Protein AF-A0A836ZR69-F1 (afdb_monomer)

Radius of gyration: 19.77 Å; Cα contacts (8 Å, |Δi|>4): 155; chains: 1; bounding box: 51×30×64 Å

Secondary structure (DSSP, 8-state):
-PPPHHHHHHHHHHTTSTT--HHHHHHHHHHHHH-HHHHHHHHHHHHTTS--EEEE---TT-S-EEETTTTEEEE-HHHHSPBGGGBPP-HHHHHHHHHHHHHHHHHHHHHHHHHHHHHHHHHHHHHS----TT--

pLDDT: mean 92.26, std 10.09, range [47.62, 98.69]

Organism: NCBI:txid1184265

Structure (mmCIF, N/CA/C/O backbone):
data_AF-A0A836ZR69-F1
#
_entry.id   AF-A0A836ZR69-F1
#
loop_
_atom_site.group_PDB
_atom_site.id
_atom_site.type_symbol
_atom_site.label_atom_id
_atom_site.label_alt_id
_atom_site.label_comp_id
_atom_site.label_asym_id
_atom_site.label_entity_id
_atom_site.label_seq_id
_atom_site.pdbx_PDB_ins_code
_atom_site.Cartn_x
_atom_site.Cartn_y
_atom_site.Cartn_z
_atom_site.occupancy
_atom_site.B_iso_or_equiv
_atom_site.auth_seq_id
_atom_site.auth_comp_id
_atom_site.auth_asym_id
_atom_site.auth_atom_id
_atom_site.pdbx_PDB_model_num
ATOM 1 N N . MET A 1 1 ? -6.790 -16.276 5.776 1.00 76.06 1 MET A N 1
ATOM 2 C CA . MET A 1 1 ? -5.944 -16.143 6.987 1.00 76.06 1 MET A CA 1
ATOM 3 C C . MET A 1 1 ? -6.240 -14.795 7.645 1.00 76.06 1 MET A C 1
ATOM 5 O O . MET A 1 1 ? -6.857 -13.980 6.974 1.00 76.06 1 MET A O 1
ATOM 9 N N . PRO A 1 2 ? -5.892 -14.529 8.917 1.00 93.44 2 PRO A N 1
ATOM 10 C CA . PRO A 1 2 ? -5.838 -13.157 9.430 1.00 93.44 2 PRO A CA 1
ATOM 11 C C . PRO A 1 2 ? -4.566 -12.442 8.940 1.00 93.44 2 PRO A C 1
ATOM 13 O O . PRO A 1 2 ? -3.660 -13.077 8.390 1.00 93.44 2 PRO A O 1
ATOM 16 N N . LEU A 1 3 ? -4.479 -11.128 9.156 1.00 97.50 3 LEU A N 1
ATOM 17 C CA . LEU A 1 3 ? -3.227 -10.392 8.967 1.00 97.50 3 LEU A CA 1
ATOM 18 C C . LEU A 1 3 ? -2.116 -10.998 9.834 1.00 97.50 3 LEU A C 1
ATOM 20 O O . LEU A 1 3 ? -2.347 -11.390 10.980 1.00 97.50 3 LEU A O 1
ATOM 24 N N . SER A 1 4 ? -0.905 -11.079 9.284 1.00 98.25 4 SER A N 1
ATOM 25 C CA . SER A 1 4 ? 0.282 -11.416 10.070 1.00 98.25 4 SER A CA 1
ATOM 26 C C . SER A 1 4 ? 0.575 -10.299 11.082 1.00 98.25 4 SER A C 1
ATOM 28 O O . SER A 1 4 ? 0.163 -9.158 10.863 1.00 98.25 4 SER A O 1
ATOM 30 N N . PRO A 1 5 ? 1.320 -10.562 12.171 1.00 98.50 5 PRO A N 1
ATOM 31 C CA . PRO A 1 5 ? 1.673 -9.519 13.134 1.00 98.50 5 PRO A CA 1
ATOM 32 C C . PRO A 1 5 ? 2.382 -8.313 12.500 1.00 98.50 5 PRO A C 1
ATOM 34 O O . PRO A 1 5 ? 2.110 -7.174 12.862 1.00 98.50 5 PRO A O 1
ATOM 37 N N . GLN A 1 6 ? 3.258 -8.548 11.519 1.00 98.38 6 GLN A N 1
ATOM 38 C CA . GLN A 1 6 ? 3.972 -7.487 10.804 1.00 98.38 6 GLN A CA 1
ATOM 39 C C . GLN A 1 6 ? 3.033 -6.687 9.895 1.00 98.38 6 GLN A C 1
ATOM 41 O O . GLN A 1 6 ? 3.125 -5.464 9.833 1.00 98.38 6 GLN A O 1
ATOM 46 N N . ALA A 1 7 ? 2.114 -7.367 9.206 1.00 98.50 7 ALA A N 1
ATOM 47 C CA . ALA A 1 7 ? 1.125 -6.711 8.360 1.00 98.50 7 ALA A CA 1
ATOM 48 C C . ALA A 1 7 ? 0.128 -5.894 9.195 1.00 98.50 7 ALA A C 1
ATOM 50 O O . ALA A 1 7 ? -0.217 -4.775 8.821 1.00 98.50 7 ALA A O 1
ATOM 51 N N . GLN A 1 8 ? -0.279 -6.414 10.355 1.00 98.62 8 GLN A N 1
ATOM 52 C CA . GLN A 1 8 ? -1.116 -5.691 11.305 1.00 98.62 8 GLN A CA 1
ATOM 53 C C . GLN A 1 8 ? -0.400 -4.448 11.847 1.00 98.62 8 GLN A C 1
ATOM 55 O O . GLN A 1 8 ? -1.004 -3.384 11.873 1.00 98.62 8 GLN A O 1
ATOM 60 N N . ALA A 1 9 ? 0.892 -4.539 12.181 1.00 98.62 9 ALA A N 1
ATOM 61 C CA . ALA A 1 9 ? 1.666 -3.380 12.628 1.00 98.62 9 ALA A CA 1
ATOM 62 C C . ALA A 1 9 ? 1.697 -2.253 11.579 1.00 98.62 9 ALA A C 1
ATOM 64 O O . ALA A 1 9 ? 1.525 -1.092 11.932 1.00 98.62 9 ALA A O 1
ATOM 65 N N . ILE A 1 10 ? 1.823 -2.587 10.288 1.00 98.69 10 ILE A N 1
ATOM 66 C CA . ILE A 1 10 ? 1.755 -1.600 9.196 1.00 98.69 10 ILE A CA 1
ATOM 67 C C . ILE A 1 10 ? 0.378 -0.917 9.129 1.00 98.69 10 ILE A C 1
ATOM 69 O O . ILE A 1 10 ? 0.300 0.290 8.896 1.00 98.69 10 ILE A O 1
ATOM 73 N N . VAL A 1 11 ? -0.709 -1.667 9.329 1.00 98.56 11 VAL A N 1
ATOM 74 C CA . VAL A 1 11 ? -2.072 -1.107 9.384 1.00 98.56 11 VAL A CA 1
ATOM 75 C C . VAL A 1 11 ? -2.261 -0.231 10.629 1.00 98.56 11 VAL A C 1
ATOM 77 O O . VAL A 1 11 ? -2.887 0.825 10.547 1.00 98.56 11 VAL A O 1
ATOM 80 N N . ASP A 1 12 ? -1.687 -0.621 11.765 1.00 98.50 12 ASP A N 1
ATOM 81 C CA . ASP A 1 12 ? -1.739 0.163 13.002 1.00 98.50 12 ASP A CA 1
ATOM 82 C C . ASP A 1 12 ? -0.934 1.466 12.881 1.00 98.50 12 ASP A C 1
ATOM 84 O O . ASP A 1 12 ? -1.383 2.518 13.336 1.00 98.50 12 ASP A O 1
ATOM 88 N N . ASP A 1 13 ? 0.239 1.415 12.244 1.00 98.62 13 ASP A N 1
ATOM 89 C CA . ASP A 1 13 ? 1.081 2.582 1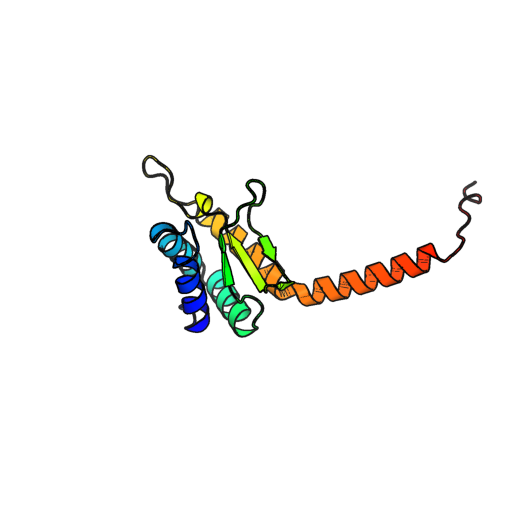1.969 1.00 98.62 13 ASP A CA 1
ATOM 90 C C . ASP A 1 13 ? 0.395 3.560 11.016 1.00 98.62 13 ASP A C 1
ATOM 92 O O . ASP A 1 13 ? 0.431 4.767 11.249 1.00 98.62 13 ASP A O 1
ATOM 96 N N . PHE A 1 14 ? -0.324 3.055 10.009 1.00 98.62 14 PHE A N 1
ATOM 97 C CA . PHE A 1 14 ? -1.167 3.890 9.154 1.00 98.62 14 PHE A CA 1
ATOM 98 C C . PHE A 1 14 ? -2.198 4.683 9.959 1.00 98.62 14 PHE A C 1
ATOM 100 O O . PHE A 1 14 ? -2.422 5.857 9.684 1.00 98.62 14 PHE A O 1
ATOM 107 N N . GLY A 1 15 ? -2.778 4.082 11.001 1.00 98.19 15 GLY A N 1
ATOM 108 C CA . GLY A 1 15 ? -3.700 4.762 11.914 1.00 98.19 15 GLY A CA 1
ATOM 109 C C . GLY A 1 15 ? -3.101 5.953 12.669 1.00 98.19 15 GLY A C 1
ATOM 110 O O . GLY A 1 15 ? -3.848 6.732 13.257 1.00 98.19 15 GLY A O 1
ATOM 111 N N . ARG A 1 16 ? -1.771 6.104 12.661 1.00 98.19 16 ARG A N 1
ATOM 112 C CA . ARG A 1 16 ? -1.031 7.201 13.305 1.00 98.19 16 ARG A CA 1
ATOM 113 C C . ARG A 1 16 ? -0.580 8.276 12.313 1.00 98.19 16 ARG A C 1
ATOM 115 O O . ARG A 1 16 ? -0.049 9.300 12.741 1.00 98.19 16 ARG A O 1
ATOM 122 N N . GLU A 1 17 ? -0.778 8.064 11.013 1.00 98.25 17 GLU A N 1
ATOM 123 C CA . GLU A 1 17 ? -0.425 9.040 9.984 1.00 98.25 17 GLU A CA 1
ATOM 124 C C . GLU A 1 17 ? -1.336 10.284 10.054 1.00 98.25 17 GLU A C 1
ATOM 126 O O . GLU A 1 17 ? -2.529 10.180 10.372 1.00 98.25 17 GLU A O 1
ATOM 131 N N . PRO A 1 18 ? -0.821 11.486 9.733 1.00 96.81 18 PRO A N 1
ATOM 132 C CA . PRO A 1 18 ? -1.610 12.712 9.773 1.00 96.81 18 PRO A CA 1
ATOM 133 C C . PRO A 1 18 ? -2.880 12.635 8.915 1.00 96.81 18 PRO A C 1
ATOM 135 O O . PRO A 1 18 ? -2.837 12.319 7.727 1.00 96.81 18 PRO A O 1
ATOM 138 N N . GLY A 1 19 ? -4.024 12.970 9.517 1.00 95.62 19 GLY A N 1
ATOM 139 C CA . GLY A 1 19 ? -5.329 12.972 8.846 1.00 95.62 19 GLY A CA 1
ATOM 140 C C . GLY A 1 19 ? -6.023 11.608 8.778 1.00 95.62 19 GLY A C 1
ATOM 141 O O . GLY A 1 19 ? -7.179 11.546 8.356 1.00 95.62 19 GLY A O 1
ATOM 142 N N . VAL A 1 20 ? -5.376 10.524 9.217 1.00 97.88 20 VAL A N 1
ATOM 143 C CA . VAL A 1 20 ? -6.019 9.209 9.313 1.00 97.88 20 VAL A CA 1
ATOM 144 C C . VAL A 1 20 ? -6.934 9.163 10.535 1.00 97.88 20 VAL A C 1
ATOM 146 O O . VAL A 1 20 ? -6.581 9.615 11.621 1.00 97.88 20 VAL A O 1
ATOM 149 N N . THR A 1 21 ? -8.142 8.634 10.347 1.00 97.12 21 THR A N 1
ATOM 150 C CA . THR A 1 21 ? -9.146 8.477 11.400 1.00 97.12 21 THR A CA 1
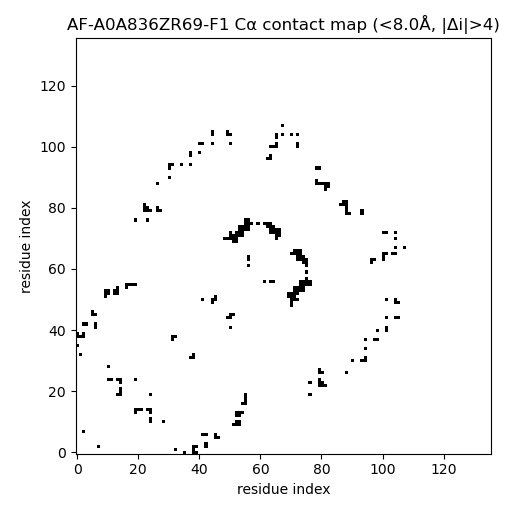ATOM 151 C C . THR A 1 21 ? -9.321 6.992 11.731 1.00 97.12 21 THR A C 1
ATOM 153 O O . THR A 1 21 ? -8.997 6.132 10.904 1.00 97.12 21 THR A O 1
ATOM 156 N N . PRO A 1 22 ? -9.894 6.650 12.900 1.00 97.19 22 PRO A N 1
ATOM 157 C CA . PRO A 1 22 ? -10.238 5.263 13.220 1.00 97.19 22 PRO A CA 1
ATOM 158 C C . PRO A 1 22 ? -11.179 4.608 12.197 1.00 97.19 22 PRO A C 1
ATOM 160 O O . PRO A 1 22 ? -11.102 3.400 11.974 1.00 97.19 22 PRO A O 1
ATOM 163 N N . GLU A 1 23 ? -12.043 5.399 11.548 1.00 95.44 23 GLU A N 1
ATOM 164 C CA . GLU A 1 23 ? -12.905 4.923 10.461 1.00 95.44 23 GLU A CA 1
ATOM 165 C C . GLU A 1 23 ? -12.073 4.418 9.277 1.00 95.44 23 GLU A C 1
ATOM 167 O O . GLU A 1 23 ? -12.325 3.318 8.790 1.00 95.44 23 GLU A O 1
ATOM 172 N N . HIS A 1 24 ? -11.046 5.163 8.852 1.00 97.06 24 HIS A N 1
ATOM 173 C CA . HIS A 1 24 ? -10.194 4.749 7.734 1.00 97.06 24 HIS A CA 1
ATOM 174 C C . HIS A 1 24 ? -9.495 3.415 8.012 1.00 97.06 24 HIS A C 1
ATOM 176 O O . HIS A 1 24 ? -9.445 2.554 7.136 1.00 97.06 24 HIS A O 1
ATOM 182 N N . VAL A 1 25 ? -8.982 3.228 9.233 1.00 97.88 25 VAL A N 1
ATOM 183 C CA . VAL A 1 25 ? -8.318 1.979 9.641 1.00 97.88 25 VAL A CA 1
ATOM 184 C C . VAL A 1 25 ? -9.315 0.823 9.664 1.00 97.88 25 VAL A C 1
ATOM 186 O O . VAL A 1 25 ? -9.044 -0.232 9.096 1.00 97.88 25 VAL A O 1
ATOM 189 N N . THR A 1 26 ? -10.494 1.043 10.250 1.00 96.62 26 THR A N 1
ATOM 190 C CA . THR A 1 26 ? -11.564 0.037 10.317 1.00 96.62 26 THR A CA 1
ATOM 191 C C . THR A 1 26 ? -12.002 -0.395 8.919 1.00 96.62 26 THR A C 1
ATOM 193 O O . THR A 1 26 ? -12.106 -1.588 8.634 1.00 96.62 26 THR A O 1
ATOM 196 N N . ASN A 1 27 ? -12.209 0.565 8.017 1.00 96.50 27 ASN A N 1
ATOM 197 C CA . ASN A 1 27 ? -12.619 0.292 6.645 1.00 96.50 27 ASN A CA 1
ATOM 198 C C . ASN A 1 27 ? -11.511 -0.412 5.852 1.00 96.50 27 ASN A C 1
ATOM 200 O O . ASN A 1 27 ? -11.798 -1.370 5.138 1.00 96.50 27 ASN A O 1
ATOM 204 N N . LEU A 1 28 ? -10.245 -0.017 6.021 1.00 97.44 28 LEU A N 1
ATOM 205 C CA . LEU A 1 28 ? -9.103 -0.709 5.417 1.00 97.44 28 LEU A CA 1
ATOM 206 C C . LEU A 1 28 ? -9.015 -2.172 5.882 1.00 97.44 28 LEU A C 1
ATOM 208 O O . LEU A 1 28 ? -8.868 -3.075 5.058 1.00 97.44 28 LEU A O 1
ATOM 212 N N . GLN A 1 29 ? -9.144 -2.421 7.188 1.00 97.00 29 GLN A N 1
ATOM 213 C CA . GLN A 1 29 ? -9.183 -3.780 7.734 1.00 97.00 29 GLN A CA 1
ATOM 214 C C . GLN A 1 29 ? -10.372 -4.570 7.184 1.00 97.00 29 GLN A C 1
ATOM 216 O O . GLN A 1 29 ? -10.217 -5.743 6.848 1.00 97.00 29 GLN A O 1
ATOM 221 N N . GLY A 1 30 ? -11.533 -3.927 7.036 1.00 95.50 30 GLY A N 1
ATOM 222 C CA . GLY A 1 30 ? -12.714 -4.514 6.410 1.00 95.50 30 GLY A CA 1
ATOM 223 C C . GLY A 1 30 ? -12.471 -4.929 4.957 1.00 95.50 30 GLY A C 1
ATOM 224 O O . GLY A 1 30 ? -12.808 -6.049 4.584 1.00 95.50 30 GLY A O 1
ATOM 225 N N . VAL A 1 31 ? -11.831 -4.073 4.154 1.00 95.94 31 VAL A N 1
ATOM 226 C CA . VAL A 1 31 ? -11.471 -4.374 2.756 1.00 95.94 31 VAL A CA 1
ATOM 227 C C . VAL A 1 31 ? -10.519 -5.569 2.676 1.00 95.94 31 VAL A C 1
ATOM 229 O O . VAL A 1 31 ? -10.757 -6.494 1.900 1.00 95.94 31 VAL A O 1
ATOM 232 N N . LEU A 1 32 ? -9.473 -5.594 3.509 1.00 96.81 32 LEU A N 1
ATOM 233 C CA . LEU A 1 32 ? -8.532 -6.716 3.565 1.00 96.81 32 LEU A CA 1
ATOM 234 C C . LEU A 1 32 ? -9.240 -8.011 3.991 1.00 96.81 32 LEU A C 1
ATOM 236 O O . LEU A 1 32 ? -9.087 -9.042 3.344 1.00 96.81 32 LEU A O 1
ATOM 240 N N . ALA A 1 33 ? -10.062 -7.964 5.040 1.00 94.56 33 ALA A N 1
ATOM 241 C CA . ALA A 1 33 ? -10.775 -9.133 5.550 1.00 94.56 33 ALA A CA 1
ATOM 242 C C . ALA A 1 33 ? -11.838 -9.674 4.575 1.00 94.56 33 ALA A C 1
ATOM 244 O O . ALA A 1 33 ? -12.092 -10.878 4.556 1.00 94.56 33 ALA A O 1
ATOM 245 N N . ALA A 1 34 ? -12.441 -8.809 3.754 1.00 93.44 34 ALA A N 1
ATOM 246 C CA . ALA A 1 34 ? -13.450 -9.193 2.769 1.00 93.44 34 ALA A CA 1
ATOM 247 C C . ALA A 1 34 ? -12.875 -9.977 1.575 1.00 93.44 34 ALA A C 1
ATOM 249 O O . ALA A 1 34 ? -13.628 -10.652 0.873 1.00 93.44 34 ALA A O 1
ATOM 250 N N . SER A 1 35 ? -11.557 -9.924 1.347 1.00 95.38 35 SER A N 1
ATOM 251 C CA . SER A 1 35 ? -10.886 -10.624 0.250 1.00 95.38 35 SER A CA 1
ATOM 252 C C . SER A 1 35 ? -9.719 -11.474 0.767 1.00 95.38 35 SER A C 1
ATOM 254 O O . SER A 1 35 ? -8.607 -10.968 0.933 1.00 95.38 35 SER A O 1
ATOM 256 N N . PRO A 1 36 ? -9.922 -12.792 0.970 1.00 95.12 36 PRO A N 1
ATOM 257 C CA . PRO A 1 36 ? -8.863 -13.692 1.429 1.00 95.12 36 PRO A CA 1
ATOM 258 C C . PRO A 1 36 ? -7.610 -13.652 0.547 1.00 95.12 36 PRO A C 1
ATOM 260 O O . PRO A 1 36 ? -6.496 -13.674 1.059 1.00 95.12 36 PRO A O 1
ATOM 263 N N . VAL A 1 37 ? -7.792 -13.528 -0.772 1.00 96.19 37 VAL A N 1
ATOM 264 C CA . VAL A 1 37 ? -6.681 -13.435 -1.729 1.00 96.19 37 VAL A CA 1
ATOM 265 C C . VAL A 1 37 ? -5.896 -12.138 -1.541 1.00 96.19 37 VAL A C 1
ATOM 267 O O . VAL A 1 37 ? -4.668 -12.174 -1.529 1.00 96.19 37 VAL A O 1
ATOM 270 N N . LEU A 1 38 ? -6.579 -10.999 -1.374 1.00 97.38 38 LEU A N 1
ATOM 271 C CA . LEU A 1 38 ? -5.913 -9.716 -1.141 1.00 97.38 38 LEU A CA 1
ATOM 272 C C . LEU A 1 38 ? -5.141 -9.733 0.182 1.00 97.38 38 LEU A C 1
ATOM 274 O O . LEU A 1 38 ? -4.004 -9.273 0.243 1.00 97.38 38 LEU A O 1
ATOM 278 N N . LEU A 1 39 ? -5.746 -10.292 1.228 1.00 98.19 39 LEU A N 1
ATOM 279 C CA . LEU A 1 39 ? -5.116 -10.426 2.534 1.00 98.19 39 LEU A CA 1
ATOM 280 C C . LEU A 1 39 ? -3.851 -11.287 2.465 1.00 98.19 39 LEU A C 1
ATOM 282 O O . LEU A 1 39 ? -2.814 -10.894 3.003 1.00 98.19 39 LEU A O 1
ATOM 286 N N . ASP A 1 40 ? -3.909 -12.436 1.788 1.00 98.06 40 ASP A N 1
ATOM 287 C CA . ASP A 1 40 ? -2.750 -13.317 1.630 1.00 98.06 40 ASP A CA 1
ATOM 288 C C . ASP A 1 40 ? -1.636 -12.626 0.823 1.00 98.06 40 ASP A C 1
ATOM 290 O O . ASP A 1 40 ? -0.465 -12.702 1.196 1.00 98.06 40 ASP A O 1
ATOM 294 N N . GLN A 1 41 ? -1.990 -11.877 -0.228 1.00 98.00 41 GLN A N 1
ATOM 295 C CA . GLN A 1 41 ? -1.037 -11.072 -1.001 1.00 98.00 41 GLN A CA 1
ATOM 296 C C . GLN A 1 41 ? -0.406 -9.947 -0.173 1.00 98.00 41 GLN A C 1
ATOM 298 O O . GLN A 1 41 ? 0.795 -9.708 -0.291 1.00 98.00 41 GLN A O 1
ATOM 303 N N . PHE A 1 42 ? -1.181 -9.271 0.678 1.00 98.56 42 PHE A N 1
ATOM 304 C CA . PHE A 1 42 ? -0.664 -8.230 1.565 1.00 98.56 42 PHE A CA 1
ATOM 305 C C . PHE A 1 42 ? 0.325 -8.817 2.579 1.00 98.56 42 PHE A C 1
ATOM 307 O O . PHE A 1 42 ? 1.441 -8.318 2.718 1.00 98.56 42 PHE A O 1
ATOM 314 N N . ASN A 1 43 ? -0.037 -9.932 3.219 1.00 98.56 43 ASN A N 1
ATOM 315 C CA . ASN A 1 43 ? 0.850 -10.658 4.126 1.00 98.56 43 ASN A CA 1
ATOM 316 C C . ASN A 1 43 ? 2.160 -11.081 3.441 1.00 98.56 43 ASN A C 1
ATOM 318 O O . ASN A 1 43 ? 3.237 -10.890 4.006 1.00 98.56 43 ASN A O 1
ATOM 322 N N . ASP A 1 44 ? 2.080 -11.635 2.230 1.00 98.31 44 ASP A N 1
ATOM 323 C CA . ASP A 1 44 ? 3.248 -12.064 1.456 1.00 98.31 44 ASP A CA 1
ATOM 324 C C . ASP A 1 44 ? 4.142 -10.880 1.050 1.00 98.31 44 ASP A C 1
ATOM 326 O O . ASP A 1 44 ? 5.366 -10.941 1.195 1.00 98.31 44 ASP A O 1
ATOM 330 N N . ALA A 1 45 ? 3.546 -9.767 0.612 1.00 98.44 45 ALA A N 1
ATOM 331 C CA . ALA A 1 45 ? 4.282 -8.558 0.260 1.00 98.44 45 ALA A CA 1
ATOM 332 C C . ALA A 1 45 ? 5.026 -7.962 1.465 1.00 98.44 45 ALA A C 1
ATOM 334 O O . ALA A 1 45 ? 6.182 -7.553 1.334 1.00 98.44 45 ALA A O 1
ATOM 335 N N . VAL A 1 46 ? 4.404 -7.962 2.646 1.00 98.56 46 VAL A N 1
ATOM 336 C CA . VAL A 1 46 ? 5.047 -7.530 3.896 1.00 98.56 46 VAL A CA 1
ATOM 337 C C . VAL A 1 46 ? 6.170 -8.489 4.296 1.00 98.56 46 VAL A C 1
ATOM 339 O O . VAL A 1 46 ? 7.280 -8.045 4.587 1.00 98.56 46 VAL A O 1
ATOM 342 N N . ALA A 1 47 ? 5.939 -9.805 4.240 1.00 98.25 47 ALA A N 1
ATOM 343 C CA . ALA A 1 47 ? 6.955 -10.811 4.564 1.00 98.25 47 ALA A CA 1
ATOM 344 C C . ALA A 1 47 ? 8.192 -10.716 3.653 1.00 98.25 47 ALA A C 1
ATOM 346 O O . ALA A 1 47 ? 9.321 -10.900 4.105 1.00 98.25 47 ALA A O 1
ATOM 347 N N . LYS A 1 48 ? 7.992 -10.372 2.376 1.00 97.75 48 LYS A N 1
ATOM 348 C CA . LYS A 1 48 ? 9.060 -10.146 1.388 1.00 97.75 48 LYS A CA 1
ATOM 349 C C . LYS A 1 48 ? 9.662 -8.740 1.438 1.00 97.75 48 LYS A C 1
ATOM 351 O O . LYS A 1 48 ? 10.468 -8.406 0.568 1.00 97.75 48 LYS A O 1
ATOM 356 N N . GLN A 1 49 ? 9.264 -7.912 2.408 1.00 97.19 49 GLN A N 1
ATOM 357 C CA . GLN A 1 49 ? 9.687 -6.514 2.542 1.00 97.19 49 GLN A CA 1
ATOM 358 C C . GLN A 1 49 ? 9.433 -5.680 1.271 1.00 97.19 49 GLN A C 1
ATOM 360 O O . GLN A 1 49 ? 10.165 -4.738 0.969 1.00 97.19 49 GLN A O 1
ATOM 365 N N . ARG A 1 50 ? 8.404 -6.045 0.497 1.00 98.00 50 ARG A N 1
ATOM 366 C CA . ARG A 1 50 ? 7.928 -5.299 -0.679 1.00 98.00 50 ARG A CA 1
ATOM 367 C C . ARG A 1 50 ? 6.975 -4.178 -0.291 1.00 98.00 50 ARG A C 1
ATOM 369 O O . ARG A 1 50 ? 6.895 -3.187 -1.004 1.00 98.00 50 ARG A O 1
ATOM 376 N N . VAL A 1 51 ? 6.308 -4.313 0.852 1.00 98.56 51 VAL A N 1
ATOM 377 C CA . VAL A 1 51 ? 5.541 -3.243 1.494 1.00 98.56 51 VAL A CA 1
ATOM 378 C C . VAL A 1 51 ? 6.062 -3.058 2.912 1.00 98.56 51 VAL A C 1
ATOM 380 O O . VAL A 1 51 ? 6.128 -4.015 3.679 1.00 98.56 51 VAL A O 1
ATOM 383 N N . LEU A 1 52 ? 6.448 -1.828 3.241 1.00 98.56 52 LEU A N 1
ATOM 384 C CA . LEU A 1 52 ? 6.989 -1.436 4.544 1.00 98.56 52 LEU A CA 1
ATOM 385 C C . LEU A 1 52 ? 6.101 -0.427 5.275 1.00 98.56 52 LEU A C 1
ATOM 387 O O . LEU A 1 52 ? 6.242 -0.262 6.480 1.00 98.56 52 LEU A O 1
ATOM 391 N N . SER A 1 53 ? 5.213 0.272 4.566 1.00 98.50 53 SER A N 1
ATOM 392 C CA . SER A 1 53 ? 4.298 1.246 5.167 1.00 98.50 53 SER A CA 1
ATOM 393 C C . SER A 1 53 ? 3.088 1.516 4.277 1.00 98.50 53 SER A C 1
ATOM 395 O O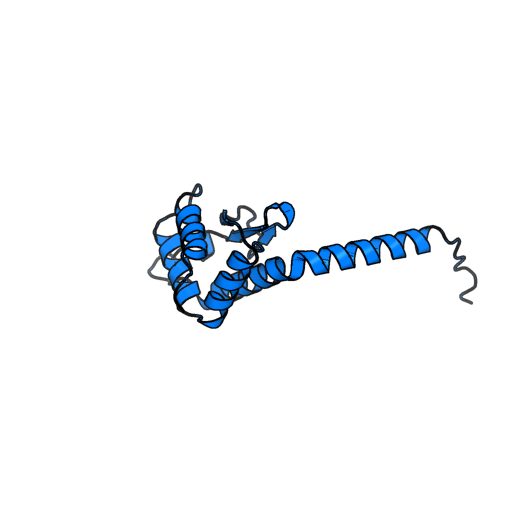 . SER A 1 53 ? 3.149 1.344 3.055 1.00 98.50 53 SER A O 1
ATOM 397 N N . LEU A 1 54 ? 2.012 1.996 4.898 1.00 98.62 54 LEU A N 1
ATOM 398 C CA . LEU A 1 54 ? 0.892 2.640 4.221 1.00 98.62 54 LEU A CA 1
ATOM 399 C C . LEU A 1 54 ? 0.873 4.120 4.604 1.00 98.62 54 LEU A C 1
ATOM 401 O O . LEU A 1 54 ? 1.170 4.454 5.748 1.00 98.62 54 LEU A O 1
ATOM 405 N N . LYS A 1 55 ? 0.517 5.002 3.669 1.00 98.25 55 LYS A N 1
ATOM 406 C CA . LYS A 1 55 ? 0.458 6.454 3.904 1.00 98.25 55 LYS A CA 1
ATOM 407 C C . LYS A 1 55 ? -0.780 7.090 3.267 1.00 98.25 55 LYS A C 1
ATOM 409 O O . LYS A 1 55 ? -1.311 6.558 2.292 1.00 98.25 55 LYS A O 1
ATOM 414 N N . PRO A 1 56 ? -1.238 8.252 3.754 1.00 97.31 56 PRO A N 1
ATOM 415 C CA . PRO A 1 56 ? -2.227 9.050 3.045 1.00 97.31 56 PRO A CA 1
ATOM 416 C C . PRO A 1 56 ? -1.710 9.480 1.667 1.00 97.31 56 PRO A C 1
ATOM 418 O O . PRO A 1 56 ? -0.559 9.902 1.509 1.00 97.31 56 PRO A O 1
ATOM 421 N N . LEU A 1 57 ? -2.575 9.388 0.662 1.00 96.69 57 LEU A N 1
ATOM 422 C CA . LEU A 1 57 ? -2.346 9.959 -0.659 1.00 96.69 57 LEU A CA 1
ATOM 423 C C . LEU A 1 57 ? -2.848 11.403 -0.684 1.00 96.69 57 LEU A C 1
ATOM 425 O 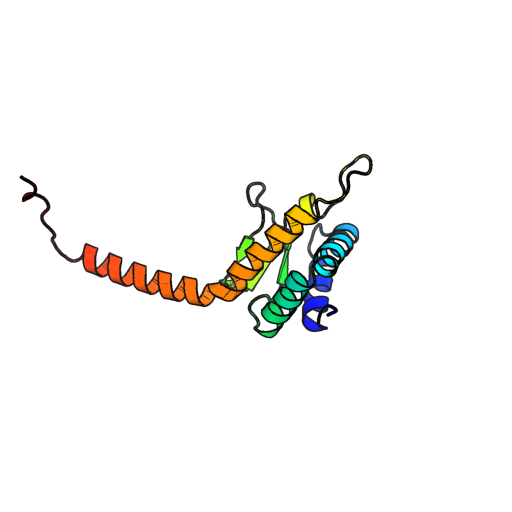O . LEU A 1 57 ? -3.995 11.675 -0.332 1.00 96.69 57 LEU A O 1
ATOM 429 N N . THR A 1 58 ? -1.982 12.317 -1.113 1.00 89.81 58 THR A N 1
ATOM 430 C CA . THR A 1 58 ? -2.284 13.751 -1.216 1.00 89.81 58 THR A CA 1
ATOM 431 C C . THR A 1 58 ? -2.590 14.204 -2.643 1.00 89.81 58 THR A C 1
ATOM 433 O O . THR A 1 58 ? -3.161 15.277 -2.816 1.00 89.81 58 THR A O 1
ATOM 436 N N . ASP A 1 59 ? -2.229 13.412 -3.659 1.00 90.75 59 ASP A N 1
ATOM 437 C CA . ASP A 1 59 ? -2.555 13.705 -5.057 1.00 90.75 59 ASP A CA 1
ATOM 438 C C . ASP A 1 59 ? -4.038 13.393 -5.329 1.00 90.75 59 ASP A C 1
ATOM 440 O O . ASP A 1 59 ? -4.438 12.229 -5.229 1.00 90.75 59 ASP A O 1
ATOM 444 N N . PRO A 1 60 ? -4.865 14.394 -5.683 1.00 87.06 60 PRO A N 1
ATOM 445 C CA . PRO A 1 60 ? -6.292 14.190 -5.914 1.00 87.06 60 PRO A CA 1
ATOM 446 C C . PRO A 1 60 ? -6.610 13.410 -7.199 1.00 87.06 60 PRO A C 1
ATOM 448 O O . PRO A 1 60 ? -7.747 12.970 -7.363 1.00 87.06 60 PRO A O 1
ATOM 451 N N . ASN A 1 61 ? -5.649 13.246 -8.114 1.00 90.88 61 ASN A N 1
ATOM 452 C CA . ASN A 1 61 ? -5.870 12.594 -9.408 1.00 90.88 61 ASN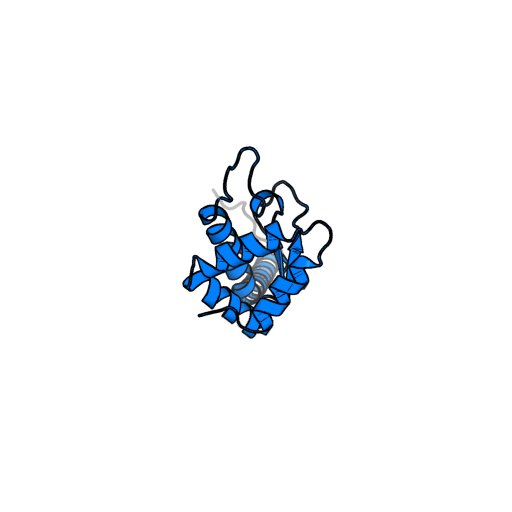 A CA 1
ATOM 453 C C . ASN A 1 61 ? -5.455 11.117 -9.422 1.00 90.88 61 ASN A C 1
ATOM 455 O O . ASN A 1 61 ? -5.721 10.415 -10.398 1.00 90.88 61 ASN A O 1
ATOM 459 N N . ALA A 1 62 ? -4.812 10.634 -8.359 1.00 90.88 62 ALA A N 1
ATOM 460 C CA . ALA A 1 62 ? -4.377 9.250 -8.248 1.00 90.88 62 ALA A CA 1
ATOM 461 C C . ALA A 1 62 ? -5.401 8.401 -7.471 1.00 90.88 62 ALA A C 1
ATOM 463 O O . ALA A 1 62 ? -5.944 8.813 -6.446 1.00 90.88 62 ALA A O 1
ATOM 464 N N . GLY A 1 63 ? -5.677 7.190 -7.969 1.00 89.69 63 GLY A N 1
ATOM 465 C CA . GLY A 1 63 ? -6.544 6.217 -7.284 1.00 89.69 63 GLY A CA 1
ATOM 466 C C . GLY A 1 63 ? -5.845 5.485 -6.133 1.00 89.69 63 GLY A C 1
ATOM 467 O O . GLY A 1 63 ? -6.492 5.083 -5.173 1.00 89.69 63 GLY A O 1
ATOM 468 N N . GLY A 1 64 ? -4.526 5.374 -6.226 1.00 96.06 64 GLY A N 1
ATOM 469 C CA . GLY A 1 64 ? -3.576 4.770 -5.302 1.00 96.06 64 GLY A CA 1
ATOM 470 C C . GLY A 1 64 ? -2.180 4.996 -5.885 1.00 96.06 64 GLY A C 1
ATOM 471 O O . GLY A 1 64 ? -2.062 5.363 -7.057 1.00 96.06 64 GLY A O 1
ATOM 472 N N . THR A 1 65 ? -1.127 4.866 -5.077 1.00 97.12 65 THR A N 1
ATOM 473 C CA . THR A 1 65 ? 0.239 4.808 -5.624 1.00 97.12 65 THR A CA 1
ATOM 474 C C . THR A 1 65 ? 1.139 3.908 -4.795 1.00 97.12 65 THR A C 1
ATOM 476 O O . THR A 1 65 ? 1.078 3.913 -3.568 1.00 97.12 65 THR A O 1
ATOM 479 N N . PHE A 1 66 ? 2.057 3.214 -5.454 1.00 97.75 66 PHE A N 1
ATOM 480 C CA . PHE A 1 66 ? 3.203 2.576 -4.828 1.00 97.75 66 PHE A CA 1
ATOM 481 C C . PHE A 1 66 ? 4.471 3.398 -5.083 1.00 97.75 66 PHE A C 1
ATOM 483 O O . PHE A 1 66 ? 4.762 3.790 -6.213 1.00 97.75 66 PHE A O 1
ATOM 490 N N . THR A 1 67 ? 5.255 3.643 -4.032 1.00 95.75 67 THR A N 1
ATOM 491 C CA . THR A 1 67 ? 6.537 4.361 -4.097 1.00 95.75 67 THR A CA 1
ATOM 492 C C . THR A 1 67 ? 7.704 3.375 -3.925 1.00 95.75 67 THR A C 1
ATOM 494 O O . THR A 1 67 ? 7.982 2.983 -2.789 1.00 95.75 67 THR A O 1
ATOM 497 N N . PRO A 1 68 ? 8.438 3.005 -5.000 1.00 93.31 68 PRO A N 1
ATOM 498 C CA . PRO A 1 68 ? 9.505 1.997 -4.947 1.00 93.31 68 PRO A CA 1
ATOM 499 C C . PRO A 1 68 ? 10.628 2.277 -3.951 1.00 93.31 68 PRO A C 1
ATOM 501 O O . PRO A 1 68 ? 11.094 1.370 -3.274 1.00 93.31 68 PRO A O 1
ATOM 504 N N . ASN A 1 69 ? 11.054 3.535 -3.831 1.00 92.00 69 ASN A N 1
ATOM 505 C CA . ASN A 1 69 ? 12.170 3.900 -2.952 1.00 92.00 69 ASN A CA 1
ATOM 506 C C . ASN A 1 69 ? 11.817 3.765 -1.464 1.00 92.00 69 ASN A C 1
ATOM 508 O O . ASN A 1 69 ? 12.703 3.590 -0.635 1.00 92.00 69 ASN A O 1
ATOM 512 N N . GLU A 1 70 ? 10.529 3.859 -1.131 1.00 95.44 70 GLU A N 1
ATOM 513 C CA . GLU A 1 70 ? 10.019 3.774 0.242 1.00 95.44 70 GLU A CA 1
ATOM 514 C C . GLU A 1 70 ? 9.371 2.412 0.538 1.00 95.44 70 GLU A C 1
ATOM 516 O O . GLU A 1 70 ? 9.032 2.142 1.689 1.00 95.44 70 GLU A O 1
ATOM 521 N N . ASN A 1 71 ? 9.148 1.576 -0.487 1.00 97.50 71 ASN A N 1
ATOM 522 C CA . ASN A 1 71 ? 8.267 0.406 -0.431 1.00 97.50 71 ASN A CA 1
ATOM 523 C C . ASN A 1 71 ? 6.926 0.733 0.252 1.00 97.50 71 ASN A C 1
ATOM 525 O O . ASN A 1 71 ? 6.454 0.008 1.128 1.00 97.50 71 ASN A O 1
ATOM 529 N N . SER A 1 72 ? 6.338 1.873 -0.112 1.00 98.12 72 SER A N 1
ATOM 530 C CA . SER A 1 72 ? 5.151 2.421 0.548 1.00 98.12 72 SER A CA 1
ATOM 531 C C . SER A 1 72 ? 3.971 2.466 -0.409 1.00 98.12 72 SER A C 1
ATOM 533 O O . SER A 1 72 ? 4.127 2.904 -1.550 1.00 98.12 72 SER A O 1
ATOM 535 N N . ILE A 1 73 ? 2.798 2.041 0.060 1.00 98.50 73 ILE A N 1
ATOM 536 C CA . ILE A 1 73 ? 1.531 2.225 -0.655 1.00 98.50 73 ILE A CA 1
ATOM 537 C C . ILE A 1 73 ? 0.835 3.462 -0.085 1.00 98.50 73 ILE A C 1
ATOM 539 O O . ILE A 1 73 ? 0.697 3.610 1.128 1.00 98.50 73 ILE A O 1
ATOM 543 N N . ARG A 1 74 ? 0.370 4.355 -0.956 1.00 98.19 74 ARG A N 1
ATOM 544 C CA . ARG A 1 74 ? -0.360 5.566 -0.586 1.00 98.19 74 ARG A CA 1
ATOM 545 C C . ARG A 1 74 ? -1.814 5.446 -1.014 1.00 98.19 74 ARG A C 1
ATOM 547 O O . ARG A 1 74 ? -2.088 5.179 -2.184 1.00 98.19 74 ARG A O 1
ATOM 554 N N . LEU A 1 75 ? -2.727 5.667 -0.072 1.00 97.25 75 LEU A N 1
ATOM 555 C CA . LEU A 1 75 ? -4.164 5.464 -0.253 1.00 97.25 75 LEU A CA 1
ATOM 556 C C . LEU A 1 75 ? -4.932 6.781 -0.086 1.00 97.25 75 LEU A C 1
ATOM 558 O O . LEU A 1 75 ? -4.682 7.513 0.878 1.00 97.25 75 LEU A O 1
ATOM 562 N N . PRO A 1 76 ? -5.881 7.103 -0.980 1.00 94.81 76 PRO A N 1
ATOM 563 C CA . PRO A 1 76 ? -6.728 8.278 -0.819 1.00 94.81 76 PRO A CA 1
ATOM 564 C C . PRO A 1 76 ? -7.689 8.076 0.354 1.00 94.81 76 PRO A C 1
ATOM 566 O O . PRO A 1 76 ? -8.555 7.201 0.322 1.00 94.81 76 PRO A O 1
ATOM 569 N N . LEU A 1 77 ? -7.566 8.918 1.384 1.00 94.50 77 LEU A N 1
ATOM 570 C CA . LEU A 1 77 ? -8.387 8.809 2.595 1.00 94.50 77 LEU A CA 1
ATOM 571 C C . LEU A 1 77 ? -9.884 8.915 2.298 1.00 94.50 77 LEU A C 1
ATOM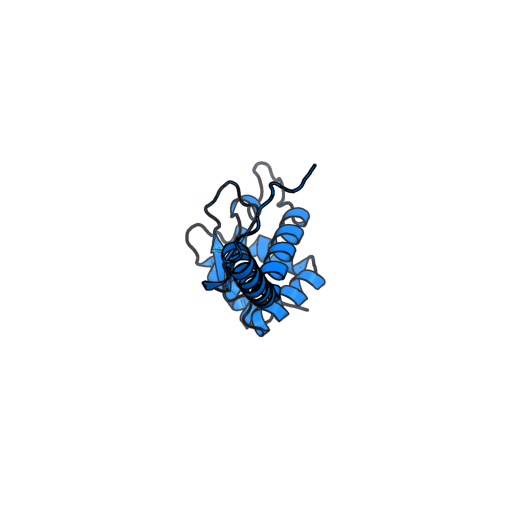 573 O O . LEU A 1 77 ? -10.670 8.176 2.876 1.00 94.50 77 LEU A O 1
ATOM 577 N N . SER A 1 78 ? -10.266 9.747 1.326 1.00 91.50 78 SER A N 1
ATOM 578 C CA . SER A 1 78 ? -11.657 9.906 0.889 1.00 91.50 78 SER A CA 1
ATOM 579 C C . SER A 1 78 ? -12.292 8.619 0.356 1.00 91.50 78 SER A C 1
ATOM 581 O O . SER A 1 78 ? -13.511 8.484 0.420 1.00 91.50 78 SER A O 1
ATOM 583 N N . ARG A 1 79 ? -11.493 7.672 -0.157 1.00 91.12 79 ARG A N 1
ATOM 584 C CA . ARG A 1 79 ? -11.986 6.354 -0.582 1.00 91.12 79 ARG A CA 1
ATOM 585 C C . ARG A 1 79 ? -12.049 5.347 0.561 1.00 91.12 79 ARG A C 1
ATOM 587 O O . ARG A 1 79 ? -12.684 4.317 0.402 1.00 91.12 79 ARG A O 1
ATOM 594 N N . LEU A 1 80 ? -11.425 5.643 1.701 1.00 93.56 80 LEU A N 1
ATOM 595 C CA . LEU A 1 80 ? -11.514 4.860 2.935 1.00 93.56 80 LEU A CA 1
ATOM 596 C C . LEU A 1 80 ? -12.559 5.411 3.915 1.00 93.56 80 LEU A C 1
ATOM 598 O O . LEU A 1 80 ? -12.776 4.798 4.957 1.00 93.56 80 LEU A O 1
ATOM 602 N N . SER A 1 81 ? -13.198 6.545 3.628 1.00 92.12 81 SER A N 1
ATOM 603 C CA . SER A 1 81 ? -14.289 7.094 4.442 1.00 92.12 81 SER A CA 1
ATOM 604 C C . SER A 1 81 ? -15.644 6.544 3.992 1.00 92.12 81 SER A C 1
ATOM 606 O O . SER A 1 81 ? -15.852 6.271 2.806 1.00 92.12 81 SER A O 1
ATOM 608 N N . ASN A 1 82 ? -16.607 6.456 4.910 1.00 87.44 82 ASN A N 1
ATOM 609 C CA . ASN A 1 82 ? -18.002 6.347 4.494 1.00 87.44 82 ASN A CA 1
ATOM 610 C C . ASN A 1 82 ? -18.484 7.710 3.971 1.00 87.44 82 ASN A C 1
ATOM 612 O O . ASN A 1 82 ? -18.065 8.774 4.429 1.00 87.44 82 ASN A O 1
ATOM 616 N N . GLY A 1 83 ? -19.359 7.692 2.972 1.00 76.19 83 GLY A N 1
ATOM 617 C CA . GLY A 1 83 ? -19.956 8.905 2.435 1.00 76.19 83 GLY A CA 1
ATOM 618 C C . GLY A 1 83 ? -21.064 9.461 3.334 1.00 76.19 83 GLY A C 1
ATOM 619 O O . GLY A 1 83 ? -21.684 8.761 4.136 1.00 76.19 83 GLY A O 1
ATOM 620 N N . HIS A 1 84 ? -21.366 10.745 3.147 1.00 72.62 84 HIS A N 1
ATOM 621 C CA . HIS A 1 84 ? -22.485 11.412 3.811 1.00 72.62 84 HIS A CA 1
ATOM 622 C C . HIS A 1 84 ? -23.819 10.692 3.539 1.00 72.62 84 HIS A C 1
ATOM 624 O O . HIS A 1 84 ? -24.027 10.126 2.465 1.00 72.62 84 HIS A O 1
ATOM 630 N N . GLY A 1 85 ? -24.739 10.734 4.509 1.00 75.38 85 GLY A N 1
ATOM 631 C CA . GLY A 1 85 ? -26.074 10.140 4.363 1.00 75.38 85 GLY A CA 1
ATOM 632 C C . GLY A 1 85 ? -26.104 8.608 4.423 1.00 75.38 85 GLY A C 1
ATOM 633 O O . GLY A 1 85 ? -27.041 8.006 3.912 1.00 75.38 85 GLY A O 1
ATOM 634 N N . GLY A 1 86 ? -25.090 7.975 5.023 1.00 70.19 86 GLY A N 1
ATOM 635 C CA . GLY A 1 86 ? -25.032 6.517 5.183 1.00 70.19 86 GLY A CA 1
ATOM 636 C C . GLY A 1 86 ? -24.530 5.768 3.947 1.00 70.19 86 GLY A C 1
ATOM 637 O O . GLY A 1 86 ? -24.659 4.546 3.885 1.00 70.19 86 GLY A O 1
ATOM 638 N N . LYS A 1 87 ? -23.954 6.472 2.962 1.00 78.50 87 LYS A N 1
ATOM 639 C CA . LYS A 1 87 ? -23.278 5.825 1.834 1.00 78.50 87 LYS A CA 1
ATOM 640 C C . LYS A 1 87 ? -22.073 5.049 2.368 1.00 78.50 87 LYS A C 1
ATOM 642 O O . LYS A 1 87 ? -21.172 5.635 2.956 1.00 78.50 87 LYS A O 1
ATOM 647 N N . LEU A 1 88 ? -22.044 3.745 2.132 1.00 80.06 88 LEU A N 1
ATOM 648 C CA . LEU A 1 88 ? -20.911 2.910 2.517 1.00 80.06 88 LEU A CA 1
ATOM 649 C C . LEU A 1 88 ? -19.716 3.141 1.587 1.00 80.06 88 LEU A C 1
ATOM 651 O O . LEU A 1 88 ? -19.883 3.535 0.427 1.00 80.06 88 LEU A O 1
ATOM 655 N N . LEU A 1 89 ? -18.520 2.871 2.109 1.00 89.50 89 LEU A N 1
ATOM 656 C CA . LEU A 1 89 ? -17.314 2.692 1.304 1.00 89.50 89 LEU A CA 1
ATOM 657 C C . LEU A 1 89 ? -17.591 1.726 0.138 1.00 89.50 89 LEU A C 1
ATOM 659 O O . LEU A 1 89 ? -18.226 0.683 0.312 1.00 89.50 89 LEU A O 1
ATOM 663 N N . ASP A 1 90 ? -17.051 2.051 -1.037 1.00 90.25 90 ASP A N 1
ATOM 664 C CA . ASP A 1 90 ? -16.981 1.109 -2.154 1.00 90.25 90 ASP A CA 1
ATOM 665 C C . ASP A 1 90 ? -15.820 0.132 -1.914 1.00 90.25 90 ASP A C 1
ATOM 667 O O . ASP A 1 90 ? -14.663 0.382 -2.263 1.00 90.25 90 ASP A O 1
ATOM 671 N N . SER A 1 91 ? -16.123 -0.976 -1.238 1.00 89.50 91 SER A N 1
ATOM 672 C CA . SER A 1 91 ? -15.122 -1.988 -0.898 1.00 89.50 91 SER A CA 1
ATOM 673 C C . SER A 1 91 ? -14.561 -2.693 -2.133 1.00 89.50 91 SER A C 1
ATOM 675 O O . SER A 1 91 ? -13.426 -3.169 -2.088 1.00 89.50 91 SER A O 1
ATOM 677 N N . GLY A 1 92 ? -15.313 -2.739 -3.238 1.00 91.75 92 GLY A N 1
ATOM 678 C CA . GLY A 1 92 ? -14.866 -3.309 -4.506 1.00 91.75 92 GLY A CA 1
ATOM 679 C C . GLY A 1 92 ? -13.777 -2.457 -5.150 1.00 91.75 92 GLY A C 1
ATOM 680 O O . GLY A 1 92 ? -12.711 -2.980 -5.479 1.00 91.75 92 GLY A O 1
ATOM 681 N N . ASP A 1 93 ? -14.006 -1.145 -5.248 1.00 92.38 93 ASP A N 1
ATOM 682 C CA . ASP A 1 93 ? -13.005 -0.188 -5.735 1.00 92.38 93 ASP A CA 1
ATOM 683 C C . ASP A 1 93 ? -11.732 -0.230 -4.878 1.00 92.38 93 ASP A C 1
ATOM 685 O O . ASP A 1 93 ? -10.631 -0.391 -5.404 1.00 92.38 93 ASP A O 1
ATOM 689 N N . MET A 1 94 ? -11.862 -0.207 -3.547 1.00 94.94 94 MET A N 1
ATOM 690 C CA . MET A 1 94 ? -10.688 -0.272 -2.670 1.00 94.94 94 MET A CA 1
ATOM 691 C C . MET A 1 94 ? -9.961 -1.620 -2.706 1.00 94.94 94 MET A C 1
ATOM 693 O O . MET A 1 94 ? -8.735 -1.649 -2.587 1.00 94.94 94 MET A O 1
ATOM 697 N N . THR A 1 95 ? -10.675 -2.729 -2.915 1.00 95.69 95 THR A N 1
ATOM 698 C CA . THR A 1 95 ? -10.050 -4.043 -3.146 1.00 95.69 95 THR A CA 1
ATOM 699 C C . THR A 1 95 ? -9.212 -4.018 -4.422 1.00 95.69 95 THR A C 1
ATOM 701 O O . THR A 1 95 ? -8.077 -4.499 -4.421 1.00 95.69 95 THR A O 1
ATOM 704 N N . PHE A 1 96 ? -9.747 -3.436 -5.501 1.00 95.69 96 PHE A N 1
ATOM 705 C CA . PHE A 1 96 ? -9.030 -3.281 -6.764 1.00 95.69 96 PHE A CA 1
ATOM 706 C C . PHE A 1 96 ? -7.787 -2.401 -6.603 1.00 95.69 96 PHE A C 1
ATOM 708 O O . PHE A 1 96 ? -6.701 -2.829 -6.988 1.00 95.69 96 PHE A O 1
ATOM 715 N N . VAL A 1 97 ? -7.924 -1.218 -5.993 1.00 96.25 97 VAL A N 1
ATOM 716 C CA . VAL A 1 97 ? -6.807 -0.289 -5.759 1.00 96.25 97 VAL A CA 1
ATOM 717 C C . VAL A 1 97 ? -5.702 -0.969 -4.952 1.00 96.25 97 VAL A C 1
ATOM 719 O O . VAL A 1 97 ? -4.557 -0.999 -5.391 1.00 96.25 97 VAL A O 1
ATOM 722 N N . LEU A 1 98 ? -6.022 -1.582 -3.809 1.00 97.12 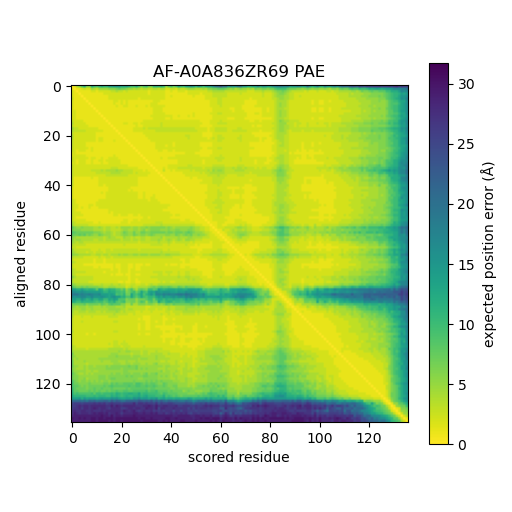98 LEU A N 1
ATOM 723 C CA . LEU A 1 98 ? -5.014 -2.258 -2.985 1.00 97.12 98 LEU A CA 1
ATOM 724 C C . LEU A 1 98 ? -4.346 -3.422 -3.718 1.00 97.12 98 LEU A C 1
ATOM 726 O O . LEU A 1 98 ? -3.127 -3.569 -3.649 1.00 97.12 98 LEU A O 1
ATOM 730 N N . GLY A 1 99 ? -5.127 -4.230 -4.438 1.00 97.25 99 GLY A N 1
ATOM 731 C CA . GLY A 1 99 ? -4.588 -5.311 -5.257 1.00 97.25 99 GLY A CA 1
ATOM 732 C C . GLY A 1 99 ? -3.629 -4.789 -6.327 1.00 97.25 99 GLY A C 1
ATOM 733 O O . GLY A 1 99 ? -2.547 -5.344 -6.503 1.00 97.25 99 GLY A O 1
ATOM 734 N N . HIS A 1 100 ? -3.985 -3.692 -6.997 1.00 97.50 100 HIS A N 1
ATOM 735 C CA . HIS A 1 100 ? -3.156 -3.037 -8.006 1.00 97.50 100 HIS A CA 1
ATOM 736 C C . HIS A 1 100 ? -1.825 -2.539 -7.424 1.00 97.50 100 HIS A C 1
ATOM 738 O O . HIS A 1 100 ? -0.757 -2.889 -7.933 1.00 97.50 100 HIS A O 1
ATOM 744 N N . GLU A 1 101 ? -1.864 -1.808 -6.307 1.00 98.12 101 GLU A N 1
ATOM 745 C CA . GLU A 1 101 ? -0.646 -1.291 -5.672 1.00 98.12 101 GLU A CA 1
ATOM 746 C C . GLU A 1 101 ? 0.246 -2.407 -5.109 1.00 98.12 101 GLU A C 1
ATOM 748 O O . GLU A 1 101 ? 1.475 -2.304 -5.138 1.00 98.12 101 GLU A O 1
ATOM 753 N N . LEU A 1 102 ? -0.339 -3.521 -4.659 1.00 98.06 102 LEU A N 1
ATOM 754 C CA . LEU A 1 102 ? 0.424 -4.702 -4.252 1.00 98.06 102 LEU A CA 1
ATOM 755 C C . LEU A 1 102 ? 1.168 -5.353 -5.418 1.00 98.06 102 LEU A C 1
ATOM 757 O O . LEU A 1 102 ? 2.308 -5.788 -5.248 1.00 98.06 102 LEU A O 1
ATOM 761 N N . GLN A 1 103 ? 0.576 -5.392 -6.614 1.00 97.56 103 GLN A N 1
ATOM 762 C CA . GLN A 1 103 ? 1.287 -5.860 -7.808 1.00 97.56 103 GLN A CA 1
ATOM 763 C C . GLN A 1 103 ? 2.468 -4.938 -8.132 1.00 97.56 103 GLN A C 1
ATOM 765 O O . GLN A 1 103 ? 3.569 -5.424 -8.407 1.00 97.56 103 GLN A O 1
ATOM 770 N N . HIS A 1 104 ? 2.287 -3.618 -8.027 1.00 97.25 104 HIS A N 1
ATOM 771 C CA . HIS A 1 104 ? 3.399 -2.679 -8.158 1.00 97.25 104 HIS A CA 1
ATOM 772 C C . HIS A 1 104 ? 4.508 -2.955 -7.144 1.00 97.25 104 HIS A C 1
ATOM 774 O O . HIS A 1 104 ? 5.672 -3.035 -7.540 1.00 97.25 104 HIS A O 1
ATOM 780 N N . ALA A 1 105 ? 4.160 -3.183 -5.877 1.00 97.19 105 ALA A N 1
ATOM 781 C CA . ALA A 1 105 ? 5.125 -3.516 -4.837 1.00 97.19 105 ALA A CA 1
ATOM 782 C C . ALA A 1 105 ? 5.910 -4.798 -5.151 1.00 97.19 105 ALA A C 1
ATOM 784 O O . ALA A 1 105 ? 7.143 -4.821 -5.111 1.00 97.19 105 ALA A O 1
ATOM 785 N N . MET A 1 106 ? 5.203 -5.864 -5.521 1.00 97.12 106 MET A N 1
ATOM 786 C CA . MET A 1 106 ? 5.792 -7.182 -5.754 1.00 97.12 106 MET A CA 1
ATOM 787 C C . MET A 1 106 ? 6.732 -7.211 -6.960 1.00 97.12 106 MET A C 1
ATOM 789 O O . MET A 1 106 ? 7.798 -7.829 -6.893 1.00 97.12 106 MET A O 1
ATOM 793 N N . TYR A 1 107 ? 6.370 -6.515 -8.041 1.00 95.19 107 TYR A N 1
ATOM 794 C CA . TYR A 1 107 ? 7.109 -6.537 -9.305 1.00 95.19 107 TYR A CA 1
ATOM 795 C C . TYR A 1 107 ? 7.994 -5.311 -9.539 1.00 95.19 107 TYR A C 1
ATOM 797 O O . TYR A 1 107 ? 8.663 -5.234 -10.573 1.00 95.19 107 TYR A O 1
ATOM 805 N N . SER A 1 108 ? 8.069 -4.379 -8.585 1.00 93.94 108 SER A N 1
ATOM 806 C CA . SER A 1 108 ? 8.928 -3.196 -8.686 1.00 93.94 108 SER A CA 1
ATOM 807 C C . SER A 1 108 ? 10.391 -3.520 -9.038 1.00 93.94 108 SER A C 1
ATOM 809 O O . SER A 1 108 ? 10.919 -2.888 -9.958 1.00 93.94 108 SER A O 1
ATOM 811 N N . PRO A 1 109 ? 11.048 -4.543 -8.443 1.00 92.00 109 PRO A N 1
ATOM 812 C CA . PRO A 1 109 ? 12.417 -4.901 -8.823 1.00 92.00 109 PRO A CA 1
ATOM 813 C C . PRO A 1 109 ? 12.539 -5.349 -10.286 1.00 92.00 109 PRO A C 1
ATOM 815 O O . PRO A 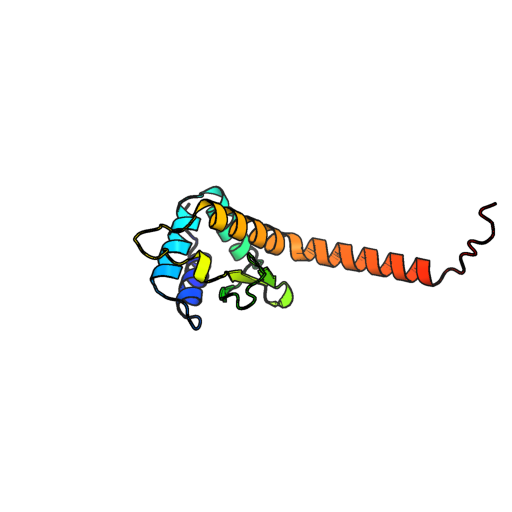1 109 ? 13.475 -4.955 -10.984 1.00 92.00 109 PRO A O 1
ATOM 818 N N . ASN A 1 110 ? 11.573 -6.127 -10.779 1.00 94.88 110 ASN A N 1
ATOM 819 C CA . ASN A 1 110 ? 11.551 -6.604 -12.163 1.00 94.88 110 ASN A CA 1
ATOM 820 C C . ASN A 1 110 ? 11.317 -5.443 -13.136 1.00 94.88 110 ASN A C 1
ATOM 822 O O . ASN A 1 110 ? 11.956 -5.372 -14.188 1.00 94.88 110 ASN A O 1
ATOM 826 N N . ALA A 1 111 ? 10.435 -4.509 -12.772 1.00 91.94 111 ALA A N 1
ATOM 827 C CA . ALA A 1 111 ? 10.188 -3.297 -13.540 1.00 91.94 111 ALA A CA 1
ATOM 828 C C . ALA A 1 111 ? 11.435 -2.399 -13.592 1.00 91.94 111 ALA A C 1
ATOM 830 O O . ALA A 1 111 ? 11.770 -1.885 -14.658 1.00 91.94 111 ALA A O 1
ATOM 831 N N . ALA A 1 112 ? 12.159 -2.249 -12.478 1.00 92.25 112 ALA A N 1
ATOM 832 C CA . ALA A 1 112 ? 13.413 -1.499 -12.426 1.00 92.25 112 ALA A CA 1
ATOM 833 C C . ALA A 1 112 ? 14.499 -2.138 -13.307 1.00 92.25 112 ALA A C 1
ATOM 835 O O . ALA A 1 112 ? 15.139 -1.446 -14.100 1.00 92.25 112 ALA A O 1
ATOM 836 N N . ALA A 1 113 ? 14.662 -3.464 -13.236 1.00 94.25 113 ALA A N 1
ATOM 837 C CA . ALA A 1 113 ? 15.594 -4.196 -14.091 1.00 94.25 113 ALA A CA 1
ATOM 838 C C . ALA A 1 113 ? 15.244 -4.045 -15.581 1.00 94.25 113 ALA A C 1
ATOM 840 O O . ALA A 1 113 ? 16.112 -3.732 -16.394 1.00 94.25 113 ALA A O 1
ATOM 841 N N . SER A 1 114 ? 13.964 -4.191 -15.931 1.00 94.50 114 SER A N 1
ATOM 842 C CA . SER A 1 114 ? 13.483 -4.047 -17.312 1.00 94.50 114 SER A CA 1
ATOM 843 C C . SER A 1 114 ? 13.697 -2.631 -17.844 1.00 94.50 114 SER A C 1
ATOM 845 O O . SER A 1 114 ? 14.133 -2.456 -18.981 1.00 94.50 114 SER A O 1
ATOM 847 N N . ARG A 1 115 ? 13.461 -1.612 -17.008 1.00 94.38 115 ARG A N 1
ATOM 848 C CA . ARG A 1 115 ? 13.705 -0.209 -17.356 1.00 94.38 115 ARG A CA 1
ATOM 849 C C . ARG A 1 115 ? 15.182 0.057 -17.626 1.00 94.38 115 ARG A C 1
ATOM 851 O O . ARG A 1 115 ? 15.501 0.657 -18.643 1.00 94.38 115 ARG A O 1
ATOM 858 N N . LYS A 1 116 ? 16.082 -0.476 -16.795 1.00 96.06 116 LYS A N 1
ATOM 859 C CA . LYS A 1 116 ? 17.533 -0.377 -17.018 1.00 96.06 116 LYS A CA 1
ATOM 860 C C . LYS A 1 116 ? 17.963 -1.035 -18.333 1.00 96.06 116 LYS A C 1
ATOM 862 O O . LYS A 1 116 ? 18.792 -0.482 -19.057 1.00 96.06 116 LYS A O 1
ATOM 867 N N . THR A 1 117 ? 17.403 -2.201 -18.659 1.00 97.12 117 THR A N 1
ATOM 868 C CA . THR A 1 117 ? 17.642 -2.866 -19.950 1.00 97.12 117 THR A CA 1
ATOM 869 C C . THR A 1 117 ? 17.166 -1.995 -21.111 1.00 97.12 117 THR A C 1
ATOM 871 O O . THR A 1 117 ? 17.916 -1.791 -22.065 1.00 97.12 117 THR A O 1
ATOM 874 N N . PHE A 1 118 ? 15.958 -1.436 -21.011 1.00 96.44 118 PHE A N 1
ATOM 875 C CA .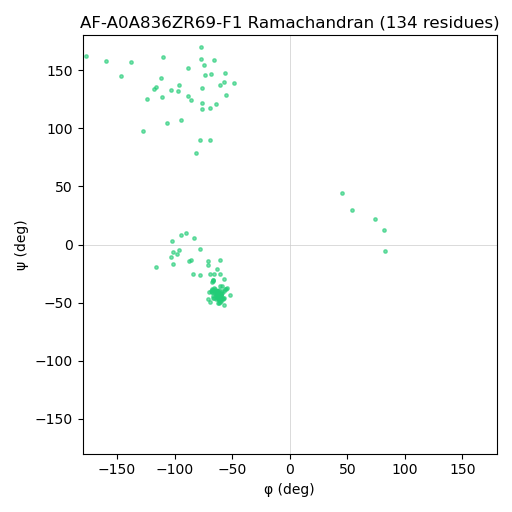 PHE A 1 118 ? 15.405 -0.533 -22.018 1.00 96.44 118 PHE A CA 1
ATOM 876 C C . PHE A 1 118 ? 16.269 0.721 -22.210 1.00 96.44 118 PHE A C 1
ATOM 878 O O . PHE A 1 118 ? 16.647 1.032 -23.335 1.00 96.44 118 PHE A O 1
ATOM 885 N N . GLU A 1 119 ? 16.646 1.402 -21.127 1.00 96.75 119 GLU A N 1
ATOM 886 C CA . GLU A 1 119 ? 17.509 2.591 -21.160 1.00 96.75 119 GLU A CA 1
ATOM 887 C C . GLU A 1 119 ? 18.871 2.287 -21.793 1.00 96.75 119 GLU A C 1
ATOM 889 O O . GLU A 1 119 ? 19.366 3.058 -22.614 1.00 96.75 119 GLU A O 1
ATOM 894 N N . THR A 1 120 ? 19.455 1.131 -21.466 1.00 95.62 120 THR A N 1
ATOM 895 C CA . THR A 1 120 ? 20.713 0.679 -22.072 1.00 95.62 120 THR A CA 1
ATOM 896 C C . THR A 1 120 ? 20.555 0.496 -23.580 1.00 95.62 120 THR A C 1
ATOM 898 O O . THR A 1 120 ? 21.384 0.992 -24.339 1.00 95.62 120 THR A O 1
ATOM 901 N N . ALA A 1 121 ? 19.491 -0.176 -24.028 1.00 93.94 121 ALA A N 1
ATOM 902 C CA . ALA A 1 121 ? 19.222 -0.387 -25.448 1.00 93.94 121 ALA A CA 1
ATOM 903 C C . ALA A 1 121 ? 18.971 0.938 -26.188 1.00 93.94 121 ALA A C 1
ATOM 905 O O . ALA A 1 121 ? 19.571 1.180 -27.235 1.00 93.94 121 ALA A O 1
ATOM 906 N N . ALA A 1 122 ? 18.160 1.829 -25.612 1.00 93.44 122 ALA A N 1
ATOM 907 C CA . ALA A 1 122 ? 17.880 3.147 -26.173 1.00 93.44 122 ALA A CA 1
ATOM 908 C C . ALA A 1 122 ? 19.163 3.983 -26.324 1.00 93.44 122 ALA A C 1
ATOM 910 O O . ALA A 1 122 ? 19.385 4.596 -27.367 1.00 93.44 122 ALA A O 1
ATOM 911 N N . ALA A 1 123 ? 20.051 3.951 -25.325 1.00 92.81 123 ALA A N 1
ATOM 912 C CA . ALA A 1 123 ? 21.335 4.644 -25.377 1.00 92.81 123 ALA A CA 1
ATOM 913 C C . ALA A 1 123 ? 22.294 4.068 -26.432 1.00 92.81 123 ALA A C 1
ATOM 915 O O . ALA A 1 123 ? 23.113 4.812 -26.969 1.00 92.81 123 ALA A O 1
ATOM 916 N N . GLN A 1 124 ? 22.226 2.765 -26.727 1.00 90.12 124 GLN A N 1
ATOM 917 C CA . GLN A 1 124 ? 23.008 2.168 -27.816 1.00 90.12 124 GLN A CA 1
ATOM 918 C C . GLN A 1 124 ? 22.478 2.607 -29.182 1.00 90.12 124 GLN A C 1
ATOM 920 O O . GLN A 1 124 ? 23.261 3.059 -30.011 1.00 90.12 124 GLN A O 1
ATOM 925 N N . ILE A 1 125 ? 21.158 2.558 -29.387 1.00 87.69 125 ILE A N 1
ATOM 926 C CA . ILE A 1 125 ? 20.516 3.005 -30.634 1.00 87.69 125 ILE A CA 1
ATOM 927 C C . ILE A 1 125 ? 20.810 4.489 -30.892 1.00 87.69 125 ILE A C 1
ATOM 929 O O . ILE A 1 125 ? 21.182 4.869 -31.996 1.00 87.69 125 ILE A O 1
ATOM 933 N N . ALA A 1 126 ? 20.726 5.337 -29.866 1.00 88.44 126 ALA A N 1
ATOM 934 C CA . ALA A 1 126 ? 21.001 6.767 -30.006 1.00 88.44 126 ALA A CA 1
ATOM 935 C C . ALA A 1 126 ? 22.456 7.085 -30.415 1.00 88.44 126 ALA A C 1
ATOM 937 O O . ALA A 1 126 ? 22.724 8.170 -30.923 1.00 88.44 126 ALA A O 1
ATOM 938 N N . LYS A 1 127 ? 23.402 6.162 -30.189 1.00 85.50 127 LYS A N 1
ATOM 939 C CA . LYS A 1 127 ? 24.812 6.313 -30.588 1.00 85.50 127 LYS A CA 1
ATOM 940 C C . LYS A 1 127 ? 25.091 5.842 -32.011 1.00 85.50 127 LYS A C 1
ATOM 942 O O . LYS A 1 127 ? 26.170 6.123 -32.526 1.00 85.50 127 LYS A O 1
ATOM 947 N N . THR A 1 128 ? 24.173 5.110 -32.637 1.00 75.31 128 THR A N 1
ATOM 948 C CA . THR A 1 128 ? 24.335 4.703 -34.031 1.00 75.31 128 THR A CA 1
ATOM 949 C C . THR A 1 128 ? 23.817 5.811 -34.936 1.00 75.31 128 THR A C 1
ATOM 951 O O . THR A 1 128 ? 22.664 6.219 -34.814 1.00 75.31 128 THR A O 1
ATOM 954 N N . THR A 1 129 ? 24.651 6.294 -35.856 1.00 68.69 129 THR A N 1
ATOM 955 C CA . THR A 1 129 ? 24.219 7.175 -36.945 1.00 68.69 129 THR A CA 1
ATOM 956 C C . THR A 1 129 ? 23.363 6.351 -37.903 1.00 68.69 129 THR A C 1
ATOM 958 O O . THR A 1 129 ? 23.888 5.693 -38.795 1.00 68.69 129 THR A O 1
ATOM 961 N N . HIS A 1 130 ? 22.054 6.305 -37.669 1.00 62.75 130 HIS A N 1
ATOM 962 C CA . HIS A 1 130 ? 21.125 5.678 -38.599 1.00 62.75 130 HIS A CA 1
ATOM 963 C C . HIS A 1 130 ? 20.575 6.767 -39.519 1.00 62.75 130 HIS A C 1
ATOM 965 O O . HIS A 1 130 ? 19.814 7.631 -39.081 1.00 62.75 130 HIS A O 1
ATOM 971 N N . ASP A 1 131 ? 21.029 6.763 -40.770 1.00 61.19 131 ASP A N 1
ATOM 972 C CA . ASP A 1 131 ? 20.488 7.621 -41.815 1.00 61.19 131 ASP A CA 1
ATOM 973 C C . ASP A 1 131 ? 19.140 7.044 -42.277 1.00 61.19 131 ASP A C 1
ATOM 975 O O . ASP A 1 131 ? 19.053 5.882 -42.667 1.00 61.19 131 ASP A O 1
ATOM 979 N N . TYR A 1 132 ? 18.068 7.830 -42.167 1.00 65.69 132 TYR A N 1
ATOM 980 C CA . TYR A 1 132 ? 16.717 7.439 -42.589 1.00 65.69 132 TYR A CA 1
ATOM 981 C C . TYR A 1 132 ? 16.393 7.897 -44.021 1.00 65.69 132 TYR A C 1
ATOM 983 O O . TYR A 1 132 ? 15.242 7.797 -44.442 1.00 65.69 132 TYR A O 1
ATOM 991 N N . SER A 1 133 ? 17.369 8.422 -44.768 1.00 62.78 133 SER A N 1
ATOM 992 C CA . SER A 1 133 ? 17.137 8.959 -46.114 1.00 62.78 133 SER A CA 1
ATOM 993 C C . SER A 1 133 ? 17.000 7.907 -47.228 1.00 62.78 133 SER A C 1
ATOM 995 O O . SER A 1 133 ? 16.605 8.271 -48.331 1.00 62.78 133 SER A O 1
ATOM 997 N N . ASP A 1 134 ? 17.182 6.614 -46.932 1.00 51.69 134 ASP A N 1
ATOM 998 C CA . ASP A 1 134 ? 16.979 5.505 -47.887 1.00 51.69 134 ASP A CA 1
ATOM 999 C C . ASP A 1 134 ? 15.544 4.928 -47.904 1.00 51.69 134 ASP A C 1
ATOM 1001 O O . ASP A 1 134 ? 15.286 3.898 -48.527 1.00 51.69 134 ASP A O 1
ATOM 1005 N N . ALA A 1 135 ? 14.576 5.571 -47.243 1.00 53.94 135 ALA A N 1
ATOM 1006 C CA . ALA A 1 135 ? 13.163 5.228 -47.416 1.00 53.94 135 ALA A CA 1
ATOM 1007 C C . ALA A 1 135 ? 12.605 5.891 -48.694 1.00 53.94 135 ALA A C 1
ATOM 1009 O O . ALA A 1 135 ? 11.940 6.926 -48.617 1.00 53.94 135 ALA A O 1
ATOM 1010 N N . ALA A 1 136 ? 12.902 5.302 -49.858 1.00 47.62 136 ALA A N 1
ATOM 1011 C CA . ALA A 1 136 ? 12.330 5.655 -51.162 1.00 47.62 136 ALA A CA 1
ATOM 1012 C C . ALA A 1 136 ? 11.551 4.481 -51.772 1.00 47.62 136 ALA A C 1
ATOM 1014 O O . ALA A 1 136 ? 12.048 3.333 -51.695 1.00 47.62 136 ALA A O 1
#

Sequence (136 aa):
MPLSPQAQAIVDDFGREPGVTPEHVTNLQGVLAASPVLLDQFNDAVAKQRVLSLKPLTDPNAGGTFTPNENSIRLPLSRLSNGHGGKLLDSGDMTFVLGHELQHAMYSPNAAASRKTFETAAAQIAKTTHDYSDAA

Nearest PDB structures (foldseek):
  7urj-assembly1_A  TM=4.904E-01  e=5.637E+00  Staphylococcus aureus
  7tir-assembly1_A  TM=4.720E-01  e=5.637E+00  Staphylococcus aureus
  7tio-assembly1_A  TM=4.510E-01  e=9.628E+00  Staphylococcus aureus
  4npf-assembly2_X  TM=2.719E-01  e=6.738E+00  Staphylococcus aureus

Foldseek 3Di:
DQADPQLVVQLVVQCVAPPRDPLLSVLLSVLLVVDVVLRVLSNVLSVVVLANHEHADPDPPDQWAQDRVRSYIHHHSVLSHADPPRRGRPSVSVNVRSVVRSVCSVCVVVVVVVVVVVVVVVVVVVPDPDDPVPPD

Mean predicted aligned error: 5.44 Å

Solvent-accessible surface area (backbone atoms only — not comparable to full-atom values): 7653 Å² total; per-residue (Å²): 120,79,75,41,75,70,43,43,48,32,51,55,52,31,48,69,40,87,92,48,44,74,61,34,43,53,43,50,52,47,37,37,68,75,30,56,68,53,34,53,50,49,36,50,30,34,75,69,63,29,40,70,39,49,44,77,39,84,62,90,88,53,80,48,45,56,41,80,93,66,22,26,40,24,41,39,59,80,63,34,35,66,45,82,94,77,38,69,52,56,51,66,61,50,43,51,39,53,49,52,34,48,51,48,35,68,43,41,68,60,52,52,52,51,48,52,52,48,53,52,51,52,57,53,56,73,70,50,90,77,81,76,84,79,82,122